Protein AF-A0A3N2RHA2-F1 (afdb_monomer_lite)

InterPro domains:
  IPR001017 Dehydrogenase, E1 component [PF00676] (11-119)
  IPR011603 2-oxoglutarate dehydrogenase E1 component [PTHR23152] (1-120)
  IPR029061 Thiamin diphosphate-binding fold [SSF52518] (1-117)

Foldseek 3Di:
DQVCCVCVPQNDDVVQVVCLVVVNDDDDPDPDDRPSQDKDWHWDQDPVGIDIDIGHGDDPPFPPCLLVQLVVLLVVCVVVVHVPDPNGDGDDDHDPCCCVPPCSNVVLVVQCPPPPRHND

Secondary structure (DSSP, 8-state):
-HHHHHHHTT---HHHHHHHHTT-----SS----TTT--EEEEEEETTEEEEEEEPP--SSSSTHHHHHHHHHHHHHHTTT-TT-TT--------HHHHHH-HHHHHHHHHTTSTTT---

Sequence (120 aa):
GRLNVLVNVLGKKPQDLFDEFAGKHKEHLGTGDVKYHMGFSSDMETEGGLVHLALAFNPSHLEIVSPVVIGSVRARLDRLDEPSSNKVLPITIHGDAAVTGQGVVQETLNMSKARGYEVG

Organism: NCBI:txid51288

pLDDT: mean 92.99, std 8.18, range [60.09, 98.75]

Structure (mmCIF, N/CA/C/O backbone):
data_AF-A0A3N2RHA2-F1
#
_entry.id   AF-A0A3N2RHA2-F1
#
loop_
_atom_site.group_PDB
_atom_site.id
_atom_site.type_symbol
_atom_site.label_atom_id
_atom_site.label_alt_id
_atom_site.label_comp_id
_atom_site.label_asym_id
_atom_site.label_entity_id
_atom_site.label_seq_id
_atom_site.pdbx_PDB_ins_code
_atom_site.Cartn_x
_atom_site.Cartn_y
_atom_site.Cartn_z
_atom_site.occupancy
_atom_site.B_iso_or_equiv
_atom_site.auth_seq_id
_atom_site.auth_comp_id
_atom_site.auth_asym_id
_atom_site.auth_atom_id
_atom_site.pdbx_PDB_model_num
ATOM 1 N N . GLY A 1 1 ? 10.945 0.419 -4.001 1.00 93.94 1 GLY A N 1
ATOM 2 C CA . GLY A 1 1 ? 11.026 -0.956 -3.461 1.00 93.94 1 GLY A CA 1
ATOM 3 C C . GLY A 1 1 ? 9.810 -1.840 -3.731 1.00 93.94 1 GLY A C 1
ATOM 4 O O . GLY A 1 1 ? 9.663 -2.835 -3.035 1.00 93.94 1 GLY A O 1
ATOM 5 N N . ARG A 1 2 ? 8.950 -1.552 -4.725 1.00 96.44 2 ARG A N 1
ATOM 6 C CA . ARG A 1 2 ? 7.684 -2.292 -4.899 1.00 96.44 2 ARG A CA 1
ATOM 7 C C . ARG A 1 2 ? 7.869 -3.776 -5.216 1.00 96.44 2 ARG A C 1
ATOM 9 O O . ARG A 1 2 ? 7.230 -4.606 -4.587 1.00 96.44 2 ARG A O 1
ATOM 16 N N . LEU A 1 3 ? 8.766 -4.114 -6.145 1.00 95.75 3 LEU A N 1
ATOM 17 C CA . LEU A 1 3 ? 9.023 -5.515 -6.507 1.00 95.75 3 LEU A CA 1
ATOM 18 C C . LEU A 1 3 ? 9.556 -6.330 -5.319 1.00 95.75 3 LEU A C 1
ATOM 20 O O . LEU A 1 3 ? 9.174 -7.480 -5.148 1.00 95.75 3 LEU A O 1
ATOM 24 N N . ASN A 1 4 ? 10.371 -5.705 -4.462 1.00 97.00 4 ASN A N 1
ATOM 25 C CA . ASN A 1 4 ? 10.854 -6.332 -3.235 1.00 97.00 4 ASN A CA 1
ATOM 26 C C . ASN A 1 4 ? 9.704 -6.636 -2.268 1.00 97.00 4 ASN A C 1
ATOM 28 O O . ASN A 1 4 ? 9.638 -7.737 -1.745 1.00 97.00 4 ASN A O 1
ATOM 32 N N . VAL A 1 5 ? 8.781 -5.692 -2.064 1.00 97.06 5 VAL A N 1
ATOM 33 C CA . VAL A 1 5 ? 7.591 -5.910 -1.223 1.00 97.06 5 VAL A CA 1
ATOM 34 C C . VAL A 1 5 ? 6.698 -7.008 -1.812 1.00 97.06 5 VAL A C 1
ATOM 36 O O . VAL A 1 5 ? 6.266 -7.900 -1.091 1.00 97.06 5 VAL A O 1
ATOM 39 N N . LEU A 1 6 ? 6.479 -7.011 -3.129 1.00 95.75 6 LEU A N 1
ATOM 40 C CA . LEU A 1 6 ? 5.697 -8.054 -3.797 1.00 95.75 6 LEU A CA 1
ATOM 41 C C . LEU A 1 6 ? 6.262 -9.457 -3.551 1.00 95.75 6 LEU A C 1
ATOM 43 O O . LEU A 1 6 ? 5.504 -10.358 -3.209 1.00 95.75 6 LEU A O 1
ATOM 47 N N . VAL A 1 7 ? 7.571 -9.642 -3.718 1.00 96.06 7 VAL A N 1
ATOM 48 C CA . VAL A 1 7 ? 8.203 -10.964 -3.605 1.00 96.06 7 VAL A CA 1
ATOM 49 C C . VAL A 1 7 ? 8.448 -11.349 -2.148 1.00 96.06 7 VAL A C 1
ATOM 51 O O . VAL A 1 7 ? 8.016 -12.410 -1.713 1.00 96.06 7 VAL A O 1
ATOM 54 N N . ASN A 1 8 ? 9.111 -10.480 -1.385 1.00 96.88 8 ASN A N 1
ATOM 55 C CA . ASN A 1 8 ? 9.641 -10.813 -0.061 1.00 96.88 8 ASN A CA 1
ATOM 56 C C . ASN A 1 8 ? 8.668 -10.530 1.091 1.00 96.88 8 ASN A C 1
ATOM 58 O O . ASN A 1 8 ? 8.961 -10.915 2.217 1.00 96.88 8 ASN A O 1
ATOM 62 N N . VAL A 1 9 ? 7.537 -9.860 0.837 1.00 95.88 9 VAL A N 1
ATOM 63 C CA . VAL A 1 9 ? 6.493 -9.629 1.853 1.00 95.88 9 VAL A CA 1
ATOM 64 C C . VAL A 1 9 ? 5.189 -10.311 1.456 1.00 95.88 9 VAL A C 1
ATOM 66 O O . VAL A 1 9 ? 4.648 -11.081 2.238 1.00 95.88 9 VAL A O 1
ATOM 69 N N . LEU A 1 10 ? 4.695 -10.080 0.235 1.00 96.19 10 LEU A N 1
ATOM 70 C CA . LEU A 1 10 ? 3.421 -10.659 -0.209 1.00 96.19 10 LEU A CA 1
ATOM 71 C C . LEU A 1 10 ? 3.548 -12.055 -0.839 1.00 96.19 10 LEU A C 1
ATOM 73 O O . LEU A 1 10 ? 2.528 -12.676 -1.132 1.00 96.19 10 LEU A O 1
ATOM 77 N N . GLY A 1 11 ? 4.759 -12.562 -1.071 1.00 94.88 11 GLY A N 1
ATOM 78 C CA . GLY A 1 11 ? 4.954 -13.908 -1.611 1.00 94.88 11 GLY A CA 1
ATOM 79 C C . GLY A 1 11 ? 4.584 -14.062 -3.091 1.00 94.88 11 GLY A C 1
ATOM 80 O O . GLY A 1 11 ? 4.272 -15.170 -3.534 1.00 94.88 11 GLY A O 1
ATOM 81 N N . LYS A 1 12 ? 4.624 -12.983 -3.889 1.00 94.44 12 LYS A N 1
ATOM 82 C CA . LYS A 1 12 ? 4.550 -13.097 -5.354 1.00 94.44 12 LYS A CA 1
ATOM 83 C C . LYS A 1 12 ? 5.675 -14.015 -5.827 1.00 94.44 12 LYS A C 1
ATOM 85 O O . LYS A 1 12 ? 6.841 -13.791 -5.499 1.00 94.44 12 LYS A O 1
ATOM 90 N N . LYS A 1 13 ? 5.336 -15.033 -6.623 1.00 93.62 13 LYS A N 1
ATOM 91 C CA . LYS A 1 13 ? 6.319 -16.000 -7.122 1.00 93.62 13 LYS A CA 1
ATOM 92 C C . LYS A 1 13 ? 7.407 -15.264 -7.917 1.00 93.62 13 LYS A C 1
ATOM 94 O O . LYS A 1 13 ? 7.070 -14.576 -8.884 1.00 93.62 13 LYS A O 1
ATOM 99 N N . PRO A 1 14 ? 8.699 -15.431 -7.577 1.00 95.00 14 PRO A N 1
ATOM 100 C CA . PRO A 1 14 ? 9.789 -14.822 -8.337 1.00 95.00 14 PRO A CA 1
ATOM 101 C C . PRO A 1 14 ? 9.748 -15.189 -9.822 1.00 95.00 14 PRO A C 1
ATOM 103 O O . PRO A 1 14 ? 10.021 -14.343 -10.664 1.00 95.00 14 PRO A O 1
ATOM 106 N N . GLN A 1 15 ? 9.338 -16.423 -10.142 1.00 93.81 15 GLN A N 1
ATOM 107 C CA . GLN A 1 15 ? 9.181 -16.886 -11.521 1.00 93.81 15 GLN A CA 1
ATOM 108 C C . GLN A 1 15 ? 8.187 -16.030 -12.316 1.00 93.81 15 GLN A C 1
ATOM 110 O O . GLN A 1 15 ? 8.530 -15.578 -13.402 1.00 93.81 15 GLN A O 1
ATOM 115 N N . ASP A 1 16 ? 7.008 -15.741 -11.753 1.00 90.69 16 ASP A N 1
ATOM 116 C CA . ASP A 1 16 ? 5.999 -14.902 -12.414 1.00 90.69 16 ASP A CA 1
ATOM 117 C C . ASP A 1 16 ? 6.554 -13.489 -12.665 1.00 90.69 16 ASP A C 1
ATOM 119 O O . ASP A 1 16 ? 6.332 -12.896 -13.719 1.00 90.69 16 ASP A O 1
ATOM 123 N N . LEU A 1 17 ? 7.335 -12.954 -11.717 1.00 91.25 17 LEU A N 1
ATOM 124 C CA . LEU A 1 17 ? 8.011 -11.671 -11.900 1.00 91.25 17 LEU A CA 1
ATOM 125 C C . LEU A 1 17 ? 9.067 -11.738 -13.016 1.00 91.25 17 LEU A C 1
ATOM 127 O O . LEU A 1 17 ? 9.144 -10.821 -13.830 1.00 91.25 17 LEU A O 1
ATOM 131 N N . PHE A 1 18 ? 9.879 -12.796 -13.081 1.00 93.31 18 PHE A N 1
ATOM 132 C CA . PHE A 1 18 ? 10.869 -12.965 -14.149 1.00 93.31 18 PHE A CA 1
ATOM 133 C C . PHE A 1 18 ? 10.222 -13.130 -15.527 1.00 93.31 18 PHE A C 1
ATOM 135 O O . PHE A 1 18 ? 10.734 -1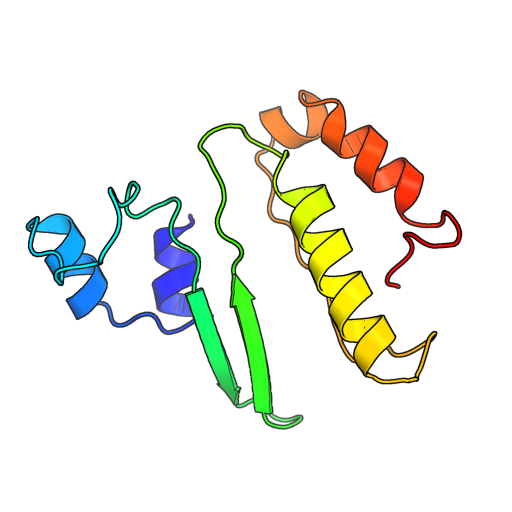2.576 -16.501 1.00 93.31 18 PHE A O 1
ATOM 142 N N . ASP A 1 19 ? 9.073 -13.796 -15.610 1.00 89.81 19 ASP A N 1
ATOM 143 C CA . ASP A 1 19 ? 8.29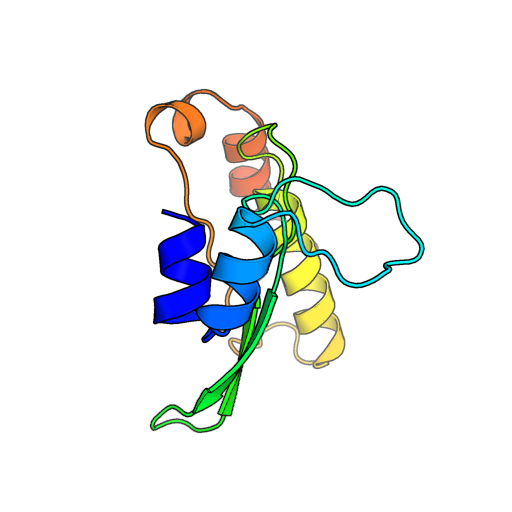7 -13.897 -16.847 1.00 89.81 19 ASP A CA 1
ATOM 144 C C . ASP A 1 19 ? 7.794 -12.511 -17.307 1.00 89.81 19 ASP A C 1
ATOM 146 O O . ASP A 1 19 ? 7.951 -12.162 -18.480 1.00 89.81 19 ASP A O 1
ATOM 150 N N . GLU A 1 20 ? 7.340 -11.651 -16.383 1.00 88.12 20 GLU A N 1
ATOM 151 C CA . GLU A 1 20 ? 7.017 -10.239 -16.672 1.00 88.12 20 GLU A CA 1
ATOM 152 C C . GLU A 1 20 ? 8.239 -9.416 -17.123 1.00 88.12 20 GLU A C 1
ATOM 154 O O . GLU A 1 20 ? 8.101 -8.424 -17.845 1.00 88.12 20 GLU A O 1
ATOM 159 N N . PHE A 1 21 ? 9.454 -9.776 -16.697 1.00 89.50 21 PHE A N 1
ATOM 160 C CA . PHE A 1 21 ? 10.687 -9.178 -17.226 1.00 89.50 21 PHE A CA 1
ATOM 161 C C . PHE A 1 21 ? 11.032 -9.683 -18.625 1.00 89.50 21 PHE A C 1
ATOM 163 O O . PHE A 1 21 ? 11.521 -8.895 -19.431 1.00 89.50 21 PHE A O 1
ATOM 170 N N . ALA A 1 22 ? 10.741 -10.947 -18.919 1.00 89.31 22 ALA A N 1
ATOM 171 C CA . ALA A 1 22 ? 10.957 -11.558 -20.225 1.00 89.31 22 ALA A CA 1
ATOM 172 C C . ALA A 1 22 ? 9.883 -11.186 -21.270 1.00 89.31 22 ALA A C 1
ATOM 174 O O . ALA A 1 22 ? 9.955 -11.660 -22.402 1.00 89.31 22 ALA A O 1
ATOM 175 N N . GLY A 1 23 ? 8.879 -10.37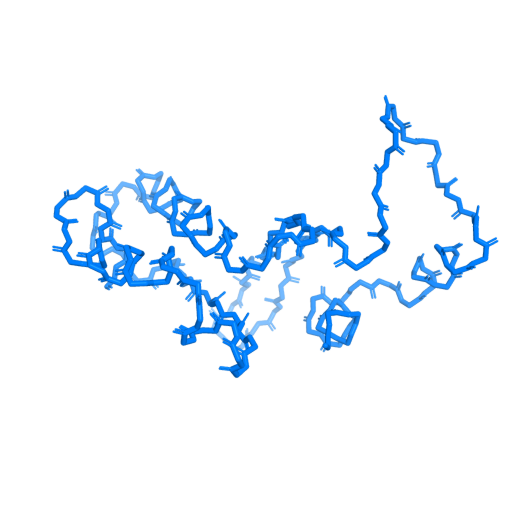8 -20.901 1.00 79.75 23 GLY A N 1
ATOM 176 C CA . GLY A 1 23 ? 7.748 -10.024 -21.768 1.00 79.75 23 GLY A CA 1
ATOM 177 C C . GLY A 1 23 ? 6.755 -11.171 -21.978 1.00 79.75 23 GLY A C 1
ATOM 178 O O . GLY A 1 23 ? 5.904 -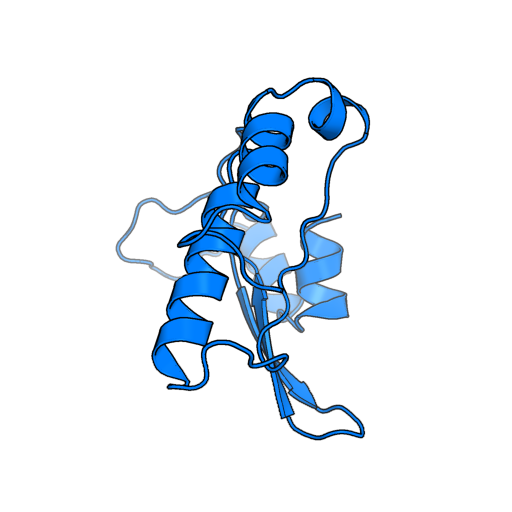11.106 -22.865 1.00 79.75 23 GLY A O 1
ATOM 179 N N . LYS A 1 24 ? 6.857 -12.237 -21.176 1.00 75.81 24 LYS A N 1
ATOM 180 C CA . LYS A 1 24 ? 5.916 -13.355 -21.183 1.00 75.81 24 LYS A CA 1
ATOM 181 C C . LYS A 1 24 ? 4.743 -12.993 -20.284 1.00 75.81 24 LYS A C 1
ATOM 183 O O . LYS A 1 24 ? 4.797 -13.162 -19.069 1.00 75.81 24 LYS A O 1
ATOM 188 N N . HIS A 1 25 ? 3.682 -12.482 -20.887 1.00 69.62 25 HIS A N 1
ATOM 189 C CA . HIS A 1 25 ? 2.450 -12.168 -20.176 1.00 69.62 25 HIS A CA 1
ATOM 190 C C . HIS A 1 25 ? 1.423 -13.273 -20.414 1.00 69.62 25 HIS A C 1
ATOM 192 O O . HIS A 1 25 ? 1.291 -13.780 -21.528 1.00 69.62 25 HIS A O 1
ATOM 198 N N . LYS A 1 26 ? 0.686 -13.656 -19.365 1.00 66.00 26 LYS A N 1
ATOM 199 C CA . LYS A 1 26 ? -0.552 -14.417 -19.561 1.00 66.00 26 LYS A CA 1
ATOM 200 C C . LYS A 1 26 ? -1.515 -13.530 -20.346 1.00 66.00 26 LYS A C 1
ATOM 202 O O . LYS A 1 26 ? -1.560 -12.327 -20.098 1.00 66.00 26 LYS A O 1
ATOM 207 N N . GLU A 1 27 ? -2.275 -14.109 -21.275 1.00 60.09 27 GLU A N 1
ATOM 208 C CA . GLU A 1 27 ? -3.356 -13.373 -21.929 1.00 60.09 27 GLU A CA 1
ATOM 209 C C . GLU A 1 27 ? -4.341 -12.902 -20.858 1.00 60.09 27 GLU A C 1
ATOM 211 O O . GLU A 1 27 ? -5.066 -13.682 -20.238 1.00 60.09 27 GLU A O 1
ATOM 216 N N . HIS A 1 28 ? -4.316 -11.603 -20.598 1.00 66.75 28 HIS A N 1
ATOM 217 C CA . HIS A 1 28 ? -5.316 -10.923 -19.804 1.00 66.75 28 HIS A CA 1
ATOM 218 C C . HIS A 1 28 ? -6.243 -10.194 -20.774 1.00 66.75 28 HIS A C 1
ATOM 220 O O . HIS A 1 28 ? -5.793 -9.649 -21.775 1.00 66.75 28 HIS A O 1
ATOM 226 N N . LEU A 1 29 ? -7.538 -10.143 -20.461 1.00 72.25 29 LEU A N 1
ATOM 227 C CA . LEU A 1 29 ? -8.561 -9.478 -21.284 1.00 72.25 29 LEU A CA 1
ATOM 228 C C . LEU A 1 29 ? -8.404 -7.938 -21.359 1.00 72.25 29 LEU A C 1
ATOM 230 O O . LEU A 1 29 ? -9.286 -7.261 -21.878 1.00 72.25 29 LEU A O 1
ATOM 234 N N . GLY A 1 30 ? -7.319 -7.367 -20.825 1.00 76.44 30 GLY A N 1
ATOM 235 C CA . GLY A 1 30 ? -7.082 -5.925 -20.745 1.00 76.44 30 GLY A CA 1
ATOM 236 C C . GLY A 1 30 ? -5.713 -5.516 -21.288 1.00 76.44 30 GLY A C 1
ATOM 237 O O . GLY A 1 30 ? -4.840 -6.350 -21.505 1.00 76.44 30 GLY A O 1
ATOM 238 N N . THR A 1 31 ? -5.508 -4.208 -21.459 1.00 82.12 31 THR A N 1
ATOM 239 C CA . THR A 1 31 ? -4.269 -3.620 -22.010 1.00 82.12 31 THR A CA 1
ATOM 240 C C . THR A 1 31 ? -3.041 -3.780 -21.108 1.00 82.12 31 THR A C 1
ATOM 242 O O . THR A 1 31 ? -1.924 -3.534 -21.554 1.00 82.12 31 THR A O 1
ATOM 245 N N . GLY A 1 32 ? -3.239 -4.187 -19.850 1.00 83.94 32 GLY A N 1
ATOM 246 C CA . GLY A 1 32 ? -2.180 -4.337 -18.854 1.00 83.94 32 GLY A CA 1
ATOM 247 C C . GLY A 1 32 ? -1.649 -3.005 -18.316 1.00 83.94 32 GLY A C 1
ATOM 248 O O . GLY A 1 32 ? -2.159 -1.933 -18.637 1.00 83.94 32 GLY A O 1
ATOM 249 N N . ASP A 1 33 ? -0.626 -3.105 -17.468 1.00 88.62 33 ASP A N 1
ATOM 250 C CA . ASP A 1 33 ? 0.156 -1.990 -16.932 1.00 88.62 33 ASP A CA 1
ATOM 251 C C . ASP A 1 33 ? 1.589 -2.482 -16.645 1.00 88.62 33 ASP A C 1
ATOM 253 O O . ASP A 1 33 ? 1.877 -3.684 -16.684 1.00 88.62 33 ASP A O 1
ATOM 257 N N . VAL A 1 34 ? 2.515 -1.573 -16.358 1.00 87.69 34 VAL A N 1
ATOM 258 C CA . VAL A 1 34 ? 3.893 -1.930 -16.010 1.00 87.69 34 VAL A CA 1
ATOM 259 C C . VAL A 1 34 ? 3.948 -2.722 -14.698 1.00 87.69 34 VAL A C 1
ATOM 261 O O . VAL A 1 34 ? 3.204 -2.481 -13.749 1.00 87.69 34 VAL A O 1
ATOM 264 N N . LYS A 1 35 ? 4.898 -3.660 -14.606 1.00 90.06 35 LYS A N 1
ATOM 265 C CA . LYS A 1 35 ? 5.082 -4.591 -13.468 1.00 90.06 35 LYS A CA 1
ATOM 266 C C . LYS A 1 35 ? 5.086 -3.941 -12.076 1.00 90.06 35 LYS A C 1
ATOM 268 O O . LYS A 1 35 ? 4.702 -4.569 -11.093 1.00 90.06 35 LYS A O 1
ATOM 273 N N . TYR A 1 36 ? 5.507 -2.680 -11.976 1.00 92.06 36 TYR A N 1
ATOM 274 C CA . TYR A 1 36 ? 5.550 -1.911 -10.731 1.00 92.06 36 TYR A CA 1
ATOM 275 C C . TYR A 1 36 ? 4.301 -1.036 -10.481 1.00 92.06 36 TYR A C 1
ATOM 277 O O . TYR A 1 36 ? 4.332 -0.187 -9.595 1.00 92.06 36 TYR A O 1
ATOM 285 N N . HIS A 1 37 ? 3.200 -1.253 -11.197 1.00 95.06 37 HIS A N 1
ATOM 286 C CA . HIS A 1 37 ? 1.867 -0.725 -10.865 1.00 95.06 37 HIS A CA 1
ATOM 287 C C . HIS A 1 37 ? 0.892 -1.829 -10.423 1.00 95.06 37 HIS A C 1
ATOM 289 O O . HIS A 1 37 ? -0.109 -1.563 -9.757 1.00 95.06 37 HIS A O 1
ATOM 295 N N . MET A 1 38 ? 1.211 -3.090 -10.735 1.00 91.75 38 MET A N 1
ATOM 296 C CA . MET A 1 38 ? 0.349 -4.242 -10.468 1.00 91.75 38 MET A CA 1
ATOM 297 C C . MET A 1 38 ? 0.179 -4.492 -8.971 1.00 91.75 38 MET A C 1
ATOM 299 O O . MET A 1 38 ? 1.171 -4.617 -8.244 1.00 91.75 38 MET A O 1
ATOM 303 N N . GLY A 1 39 ? -1.071 -4.532 -8.506 1.00 92.31 39 GLY A N 1
ATOM 304 C CA . GLY A 1 39 ? -1.444 -4.959 -7.161 1.00 92.31 39 GLY A CA 1
ATOM 305 C C . GLY A 1 39 ? -1.267 -6.464 -6.968 1.00 92.31 39 GLY A C 1
ATOM 306 O O . GLY A 1 39 ? -0.953 -7.201 -7.906 1.00 92.31 39 GLY A O 1
ATOM 307 N N . PHE A 1 40 ? -1.446 -6.923 -5.735 1.00 95.88 40 PHE A N 1
ATOM 308 C CA . PHE A 1 40 ? -1.347 -8.341 -5.395 1.00 95.88 40 PHE A CA 1
ATOM 309 C C . PHE A 1 40 ? -2.135 -8.636 -4.123 1.00 95.88 40 PHE A C 1
ATOM 311 O O . PHE A 1 40 ? -2.366 -7.745 -3.305 1.00 95.88 40 PHE A O 1
ATOM 318 N N . SER A 1 41 ? -2.570 -9.876 -3.943 1.00 96.38 41 SER A N 1
ATOM 319 C CA . SER A 1 41 ? -3.219 -10.310 -2.709 1.00 96.38 41 SER A CA 1
ATOM 320 C C . SER A 1 41 ? -2.767 -11.713 -2.360 1.00 96.38 41 SER A C 1
ATOM 322 O O . SER A 1 41 ? -2.581 -12.546 -3.248 1.00 96.38 41 SER A O 1
ATOM 324 N N . SER A 1 42 ? -2.569 -11.949 -1.074 1.00 97.00 42 SER A N 1
ATOM 325 C CA . SER A 1 42 ? -2.111 -13.221 -0.537 1.00 97.00 42 SER A CA 1
ATO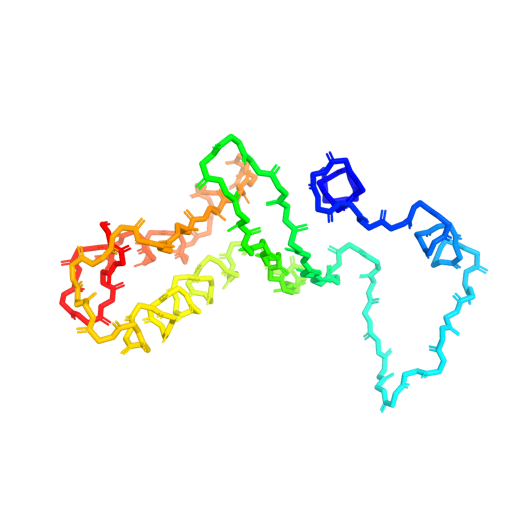M 326 C C . SER A 1 42 ? -2.537 -13.356 0.913 1.00 97.00 42 SER A C 1
ATOM 328 O O . SER A 1 42 ? -2.759 -12.364 1.602 1.00 97.00 42 SER A O 1
ATOM 330 N N . ASP A 1 43 ? -2.635 -14.595 1.373 1.00 97.44 43 ASP A N 1
ATOM 331 C CA . ASP A 1 43 ? -2.812 -14.883 2.787 1.00 97.44 43 ASP A CA 1
ATOM 332 C C . ASP A 1 43 ? -1.449 -15.235 3.386 1.00 97.44 43 ASP A C 1
ATOM 334 O O . ASP A 1 43 ? -0.670 -15.982 2.786 1.00 97.44 43 ASP A O 1
ATOM 338 N N . MET A 1 44 ? -1.150 -14.668 4.551 1.00 95.06 44 MET A N 1
ATOM 339 C CA . MET A 1 44 ? 0.098 -14.876 5.277 1.00 95.06 44 MET A CA 1
ATOM 340 C C . MET A 1 44 ? -0.207 -15.450 6.656 1.00 95.06 44 MET A C 1
ATOM 342 O O . MET A 1 44 ? -1.031 -14.915 7.397 1.00 95.06 44 MET A O 1
ATOM 346 N N . GLU A 1 45 ? 0.454 -16.548 7.002 1.00 96.44 45 GLU A N 1
ATOM 347 C CA . GLU A 1 45 ? 0.345 -17.145 8.328 1.00 96.44 45 GLU A CA 1
ATOM 348 C C . GLU A 1 45 ? 1.203 -16.361 9.327 1.00 96.44 45 GLU A C 1
ATOM 350 O O . GLU A 1 45 ? 2.360 -16.030 9.059 1.00 96.44 45 GLU A O 1
ATOM 355 N N . THR A 1 46 ? 0.618 -16.037 10.476 1.00 96.44 46 THR A N 1
ATOM 356 C CA . THR A 1 46 ? 1.286 -15.370 11.598 1.00 96.44 46 THR A CA 1
ATOM 357 C C . THR A 1 46 ? 1.045 -16.175 12.872 1.00 96.44 46 THR A C 1
ATOM 359 O O . THR A 1 46 ? 0.149 -17.017 12.911 1.00 96.44 46 THR A O 1
ATOM 362 N N . GLU A 1 47 ? 1.780 -15.890 13.950 1.00 96.94 47 GLU A N 1
ATOM 363 C CA . GLU A 1 47 ? 1.520 -16.511 15.262 1.00 96.94 47 GLU A CA 1
ATOM 364 C C . GLU A 1 47 ? 0.078 -16.276 15.754 1.00 96.94 47 GLU A C 1
ATOM 366 O O . GLU A 1 47 ? -0.479 -17.105 16.469 1.00 96.94 47 GLU A O 1
ATOM 371 N N . GLY A 1 48 ? -0.545 -15.163 15.343 1.00 95.75 48 GLY A N 1
ATOM 372 C CA . GLY A 1 48 ? -1.933 -14.815 15.665 1.00 95.75 48 GLY A CA 1
ATOM 373 C C . GLY A 1 48 ? -2.979 -15.404 14.713 1.00 95.75 48 GLY A C 1
ATOM 374 O O . GLY A 1 48 ? -4.163 -15.103 14.860 1.00 95.75 48 GLY A O 1
ATOM 375 N N . GLY A 1 49 ? -2.566 -16.219 13.740 1.00 96.44 49 GLY A N 1
ATOM 376 C CA . GLY A 1 49 ? -3.432 -16.812 12.726 1.00 96.44 49 GLY A CA 1
ATOM 377 C C . GLY A 1 49 ? -3.237 -16.219 11.330 1.00 96.44 49 GLY A C 1
ATOM 378 O O . GLY A 1 49 ? -2.270 -15.506 11.049 1.00 96.44 49 GLY A O 1
ATOM 379 N N . LEU A 1 50 ? -4.159 -16.560 10.431 1.00 96.94 50 LEU A N 1
ATOM 380 C CA . LEU A 1 50 ? -4.097 -16.173 9.026 1.00 96.94 50 LEU A CA 1
ATOM 381 C C . LEU A 1 50 ? -4.464 -14.694 8.840 1.00 96.94 50 LEU A C 1
ATOM 383 O O . LEU A 1 50 ? -5.535 -14.257 9.263 1.00 96.94 50 LEU A O 1
ATOM 387 N N . VAL A 1 51 ? -3.603 -13.942 8.156 1.00 97.44 51 VAL A N 1
ATOM 388 C CA . VAL A 1 51 ? -3.821 -12.532 7.813 1.00 97.44 51 VAL A CA 1
ATOM 389 C C . VAL A 1 51 ? -3.910 -12.384 6.299 1.00 97.44 51 VAL A C 1
ATOM 391 O O . VAL A 1 51 ? -2.985 -12.742 5.574 1.00 97.44 51 VAL A O 1
ATOM 394 N N . HIS A 1 52 ? -5.009 -11.804 5.817 1.00 97.75 52 HIS A N 1
ATOM 395 C CA . HIS A 1 52 ? -5.162 -11.469 4.404 1.00 97.75 52 HIS A CA 1
ATOM 396 C C . HIS A 1 52 ? -4.461 -10.144 4.077 1.00 97.75 52 HIS A C 1
ATOM 398 O O . HIS A 1 52 ? -4.870 -9.075 4.545 1.00 97.75 52 HIS A O 1
ATOM 404 N N . LEU A 1 53 ? -3.434 -10.199 3.232 1.00 97.62 53 LEU A N 1
ATOM 405 C CA . LEU A 1 53 ? -2.682 -9.047 2.750 1.00 97.62 53 LEU A CA 1
ATOM 406 C C . LEU A 1 53 ? -3.136 -8.663 1.342 1.00 97.62 53 LEU A C 1
ATOM 408 O O . LEU A 1 53 ? -3.258 -9.497 0.447 1.00 97.62 53 LEU A O 1
ATOM 412 N N . ALA A 1 54 ? -3.336 -7.365 1.123 1.00 98.00 54 ALA A N 1
ATOM 413 C CA . ALA A 1 54 ? -3.659 -6.823 -0.188 1.00 98.00 54 ALA A CA 1
ATOM 414 C C . ALA A 1 54 ? -2.838 -5.561 -0.461 1.00 98.00 54 ALA A C 1
ATOM 416 O O . ALA A 1 54 ? -2.919 -4.580 0.275 1.00 98.00 54 ALA A O 1
ATOM 417 N N . LEU A 1 55 ? -2.071 -5.585 -1.549 1.00 98.06 55 LEU A N 1
ATOM 418 C CA . LEU A 1 55 ? -1.368 -4.430 -2.088 1.00 98.06 55 LEU A CA 1
ATOM 419 C C . LEU A 1 55 ? -2.197 -3.824 -3.221 1.00 98.06 55 LEU A C 1
ATOM 421 O O . LEU A 1 55 ? -2.448 -4.479 -4.235 1.00 98.06 55 LEU A O 1
ATOM 425 N N . ALA A 1 56 ? -2.584 -2.560 -3.064 1.00 97.81 56 ALA A N 1
ATOM 426 C CA . ALA A 1 56 ? -3.361 -1.839 -4.063 1.00 97.81 56 ALA A CA 1
ATOM 427 C C . ALA A 1 56 ? -2.595 -1.648 -5.387 1.00 97.81 56 ALA A C 1
ATOM 429 O O . ALA A 1 56 ? -1.362 -1.521 -5.427 1.00 97.81 56 ALA A O 1
ATOM 430 N N . PHE A 1 57 ? -3.357 -1.595 -6.480 1.00 97.00 57 PHE A N 1
ATOM 431 C CA . PHE A 1 57 ? -2.889 -1.070 -7.762 1.00 97.00 57 PHE A CA 1
ATOM 432 C C . PHE A 1 57 ? -2.663 0.440 -7.642 1.00 97.00 57 PHE A C 1
ATOM 434 O O . PHE A 1 57 ? -3.381 1.112 -6.900 1.00 97.00 57 PHE A O 1
ATOM 441 N N . ASN A 1 58 ? -1.691 0.983 -8.372 1.00 97.50 58 ASN A N 1
ATOM 442 C CA . ASN A 1 58 ? -1.464 2.427 -8.416 1.00 97.50 58 ASN A CA 1
ATOM 443 C C . ASN A 1 58 ? -0.948 2.866 -9.793 1.00 97.50 58 ASN A C 1
ATOM 445 O O . ASN A 1 58 ? -0.107 2.170 -10.353 1.00 97.50 58 ASN A O 1
ATOM 449 N N . PRO A 1 59 ? -1.371 4.033 -10.307 1.00 97.31 59 PRO A N 1
ATOM 450 C CA . PRO A 1 59 ? -0.739 4.642 -11.473 1.00 97.31 59 PRO A CA 1
ATOM 451 C C . PRO A 1 59 ? 0.622 5.255 -11.100 1.00 97.31 59 PRO A C 1
ATOM 453 O O . PRO A 1 59 ? 1.007 5.297 -9.928 1.00 97.31 59 PRO A O 1
ATOM 456 N N . SER A 1 60 ? 1.322 5.824 -12.086 1.00 97.56 60 SER A N 1
ATOM 457 C CA . SER A 1 60 ? 2.568 6.573 -11.844 1.00 97.56 60 SER A CA 1
ATOM 458 C C . SER A 1 60 ? 2.379 7.877 -11.058 1.00 97.56 60 SER A C 1
ATOM 460 O O . SER A 1 60 ? 3.356 8.406 -10.538 1.00 97.56 60 SER A O 1
ATOM 462 N N . HIS A 1 61 ? 1.155 8.410 -10.973 1.00 98.19 61 HIS A N 1
ATOM 463 C CA . HIS A 1 61 ? 0.856 9.598 -10.169 1.00 98.19 61 HIS A CA 1
ATOM 464 C C . HIS A 1 61 ? 1.028 9.247 -8.690 1.00 98.19 61 HIS A C 1
ATOM 466 O O . HIS A 1 61 ? 0.261 8.456 -8.143 1.00 98.19 61 HIS A O 1
ATOM 472 N N . LEU A 1 62 ? 2.072 9.788 -8.066 1.00 98.00 62 LEU A N 1
ATOM 473 C CA . LEU A 1 62 ? 2.428 9.461 -6.688 1.00 98.00 62 LEU A CA 1
ATOM 474 C C . LEU A 1 62 ? 1.351 9.948 -5.712 1.00 98.00 62 LEU A C 1
ATOM 476 O O . LEU A 1 62 ? 0.590 10.864 -6.011 1.00 98.00 62 LEU A O 1
ATOM 480 N N . GLU A 1 63 ? 1.300 9.319 -4.539 1.00 98.56 63 GLU A N 1
ATOM 481 C CA . GLU A 1 63 ? 0.421 9.650 -3.404 1.00 98.56 63 GLU A CA 1
ATOM 482 C C . GLU A 1 63 ? -1.093 9.475 -3.610 1.00 98.56 63 GLU A C 1
ATOM 484 O O . GLU A 1 63 ? -1.802 9.196 -2.644 1.00 98.56 63 GLU A O 1
ATOM 489 N N . ILE A 1 64 ? -1.601 9.527 -4.845 1.00 98.38 64 ILE A N 1
ATOM 490 C CA . ILE A 1 64 ? -3.043 9.447 -5.143 1.00 98.38 64 ILE A CA 1
ATOM 491 C C . ILE A 1 64 ? -3.685 8.115 -4.728 1.00 98.38 64 ILE A C 1
ATOM 493 O O . ILE A 1 64 ? -4.900 8.024 -4.573 1.00 98.38 64 ILE A O 1
ATOM 497 N N . VAL A 1 65 ? -2.877 7.070 -4.527 1.00 98.44 65 VAL A N 1
ATOM 498 C CA . VAL A 1 65 ? -3.349 5.761 -4.059 1.00 98.44 65 VAL A CA 1
ATOM 499 C C . VAL A 1 65 ? -3.674 5.751 -2.561 1.00 98.44 65 VAL A C 1
ATOM 501 O O . VAL A 1 65 ? -4.467 4.921 -2.126 1.00 98.44 65 VAL A O 1
ATOM 504 N N . SER A 1 66 ? -3.122 6.671 -1.765 1.00 98.50 66 SER A N 1
ATOM 505 C CA . SER A 1 66 ? -3.366 6.736 -0.317 1.00 98.50 66 SER A CA 1
ATOM 506 C C . SER A 1 66 ? -4.861 6.835 0.029 1.00 98.50 66 SER A C 1
ATOM 508 O O . SER A 1 66 ? -5.349 5.942 0.724 1.00 98.50 66 SER A O 1
ATOM 510 N N . PRO A 1 67 ? -5.644 7.801 -0.496 1.00 98.50 67 PRO A N 1
ATOM 511 C CA . PRO A 1 67 ? -7.082 7.852 -0.220 1.00 98.50 67 PRO A CA 1
ATOM 512 C C . PRO A 1 67 ? -7.842 6.633 -0.770 1.00 98.50 67 PRO A C 1
ATOM 514 O O . PRO A 1 67 ? -8.833 6.211 -0.175 1.00 98.50 67 PRO A O 1
ATOM 517 N N . VAL A 1 68 ? -7.361 6.009 -1.854 1.00 98.69 68 VAL A N 1
ATOM 518 C CA . VAL A 1 68 ? -7.945 4.769 -2.399 1.00 98.69 68 VAL A CA 1
ATOM 519 C C . VAL A 1 68 ? -7.778 3.605 -1.417 1.00 98.69 68 VAL A C 1
ATOM 521 O O . VAL A 1 68 ? -8.723 2.849 -1.189 1.00 98.69 68 VAL A O 1
ATOM 524 N N . VAL A 1 69 ? -6.603 3.475 -0.791 1.00 98.56 69 VAL A N 1
ATOM 525 C CA . VAL A 1 69 ? -6.347 2.465 0.250 1.00 98.56 69 VAL A CA 1
ATOM 526 C C . VAL A 1 69 ? -7.230 2.713 1.470 1.00 98.56 69 VAL A C 1
ATOM 528 O O . VAL A 1 69 ? -7.859 1.768 1.946 1.00 98.56 69 VAL A O 1
ATOM 531 N N . ILE A 1 70 ? -7.338 3.961 1.939 1.00 98.19 70 ILE A N 1
ATOM 532 C CA . ILE A 1 70 ? -8.216 4.308 3.070 1.00 98.19 70 ILE A CA 1
ATOM 533 C C . ILE A 1 70 ? -9.674 3.950 2.759 1.00 98.19 70 ILE A C 1
ATOM 535 O O . ILE A 1 70 ? -10.313 3.269 3.558 1.00 98.19 70 ILE A O 1
ATOM 539 N N . GLY A 1 71 ? -10.183 4.297 1.572 1.00 97.88 71 GLY A N 1
ATOM 540 C CA . GLY A 1 71 ? -11.531 3.911 1.142 1.00 97.88 71 GLY A CA 1
ATOM 541 C C . GLY A 1 71 ? -11.728 2.392 1.055 1.00 97.88 71 GLY A C 1
ATOM 542 O O . GLY A 1 71 ? -12.754 1.869 1.489 1.00 97.88 71 GLY A O 1
ATOM 543 N N . SER A 1 72 ? -10.725 1.655 0.564 1.00 97.94 72 SER A N 1
ATOM 544 C CA . SER A 1 72 ? -10.760 0.188 0.541 1.00 97.94 72 SER A CA 1
ATOM 545 C C . SER A 1 72 ? -10.807 -0.411 1.947 1.00 97.94 72 SER A C 1
ATOM 547 O O . SER A 1 72 ? -11.502 -1.405 2.161 1.00 97.94 72 SER A O 1
ATOM 549 N N . VAL A 1 73 ? -10.056 0.141 2.901 1.00 96.75 73 VAL A N 1
ATOM 550 C CA . VAL A 1 73 ? -10.103 -0.301 4.301 1.00 96.75 73 VAL A CA 1
ATOM 551 C C . VAL A 1 73 ? -11.448 0.042 4.918 1.00 96.75 73 VAL A C 1
ATOM 553 O O . VAL A 1 73 ? -12.049 -0.824 5.549 1.00 96.75 73 VAL A O 1
ATOM 556 N N . ARG A 1 74 ? -11.965 1.248 4.667 1.00 95.38 74 ARG A N 1
ATOM 557 C CA . ARG A 1 74 ? -13.280 1.667 5.145 1.00 95.38 74 ARG A CA 1
ATOM 558 C C . ARG A 1 74 ? -14.375 0.696 4.711 1.00 95.38 74 ARG A C 1
ATOM 560 O O . ARG A 1 74 ? -15.108 0.195 5.554 1.00 95.38 74 ARG A O 1
ATOM 567 N N . ALA A 1 75 ? -14.406 0.338 3.429 1.00 95.69 75 ALA A N 1
ATOM 568 C CA . ALA A 1 75 ? -15.359 -0.639 2.906 1.00 95.69 75 ALA A CA 1
ATOM 569 C C . ALA A 1 75 ? -15.214 -2.032 3.553 1.00 95.69 75 ALA A C 1
ATOM 571 O O . ALA A 1 75 ? -16.204 -2.735 3.749 1.00 95.69 75 ALA A O 1
ATOM 572 N N . ARG A 1 76 ? -13.986 -2.454 3.891 1.00 95.25 76 ARG A N 1
ATOM 573 C CA . ARG A 1 76 ? -13.746 -3.722 4.600 1.00 95.25 76 ARG A CA 1
ATOM 574 C C . ARG A 1 76 ? -14.221 -3.663 6.052 1.00 95.25 76 ARG A C 1
ATOM 576 O O . ARG A 1 76 ? -14.792 -4.645 6.507 1.00 95.25 76 ARG A O 1
ATOM 583 N N . LEU A 1 77 ? -14.017 -2.544 6.747 1.00 93.75 77 LEU A N 1
ATOM 584 C CA . LEU A 1 77 ? -14.523 -2.329 8.107 1.00 93.75 77 LEU A CA 1
ATOM 585 C C . LEU A 1 77 ? -16.053 -2.298 8.139 1.00 93.75 77 LEU A C 1
ATOM 587 O O . LEU A 1 77 ? -16.650 -3.012 8.938 1.00 93.75 77 LEU A O 1
ATOM 591 N N . ASP A 1 78 ? -16.681 -1.560 7.218 1.00 92.69 78 ASP A N 1
ATOM 592 C CA . ASP A 1 78 ? -18.144 -1.495 7.102 1.00 92.69 78 ASP A CA 1
ATOM 593 C C . ASP A 1 78 ? -18.753 -2.891 6.848 1.00 92.69 78 ASP A C 1
ATOM 595 O O . ASP A 1 78 ? -19.860 -3.174 7.292 1.00 92.69 78 ASP A O 1
ATOM 599 N N . ARG A 1 79 ? -18.017 -3.801 6.192 1.00 93.62 79 ARG A N 1
ATOM 600 C CA . ARG A 1 79 ? -18.438 -5.195 5.968 1.00 93.62 79 ARG A CA 1
ATOM 601 C C . ARG A 1 79 ? -18.327 -6.095 7.208 1.00 93.62 79 ARG A C 1
ATOM 603 O O . ARG A 1 79 ? -18.935 -7.162 7.223 1.00 93.62 79 ARG A O 1
ATOM 610 N N . LEU A 1 80 ? -17.531 -5.725 8.210 1.00 89.94 80 LEU A N 1
ATOM 611 C CA . LEU A 1 80 ? -17.341 -6.528 9.425 1.00 89.94 80 LEU A CA 1
ATOM 612 C C . LEU A 1 80 ? -18.452 -6.318 10.470 1.00 89.94 80 LEU A C 1
ATOM 614 O O . LEU A 1 80 ? -18.385 -6.950 11.520 1.00 89.94 80 LEU A O 1
ATOM 618 N N . ASP A 1 81 ? -19.432 -5.442 10.206 1.00 79.06 81 ASP A N 1
ATOM 619 C CA . ASP A 1 81 ? -20.516 -5.046 11.128 1.00 79.06 81 ASP A CA 1
ATOM 620 C C . ASP A 1 81 ? -20.025 -4.574 12.521 1.00 79.06 81 ASP A C 1
ATOM 622 O O . ASP A 1 81 ? -20.775 -4.514 13.493 1.00 79.06 81 ASP A O 1
ATOM 626 N N . GLU A 1 82 ? -18.753 -4.175 12.617 1.00 80.31 82 GLU A N 1
ATOM 627 C CA . GLU A 1 82 ? -18.088 -3.692 13.828 1.00 80.31 82 GLU A CA 1
ATOM 628 C C . GLU A 1 82 ? -17.388 -2.351 13.518 1.00 80.31 82 GLU A C 1
ATOM 630 O O . GLU A 1 82 ? -16.225 -2.336 13.107 1.00 80.31 82 GLU A O 1
ATOM 635 N N . PRO A 1 83 ? -18.052 -1.198 13.724 1.00 65.06 83 PRO A N 1
ATOM 636 C CA . PRO A 1 83 ? -17.521 0.114 13.329 1.00 65.06 83 PRO A CA 1
ATOM 637 C C . PRO A 1 83 ? -16.202 0.510 14.012 1.00 65.06 83 PRO A C 1
ATOM 639 O O . PRO A 1 83 ? -15.475 1.355 13.503 1.00 65.06 83 PRO A O 1
ATOM 642 N N . SER A 1 84 ? -15.893 -0.088 15.165 1.00 70.75 84 SER A N 1
ATOM 643 C CA . SER A 1 84 ? -14.676 0.163 15.955 1.00 70.75 84 SER A CA 1
ATOM 644 C C . SER A 1 84 ? -13.693 -1.014 15.909 1.00 70.75 84 SER A C 1
ATOM 646 O O . SER A 1 84 ? -12.941 -1.239 16.857 1.00 70.75 84 SER A O 1
ATOM 648 N N . SER A 1 85 ? -13.741 -1.819 14.844 1.00 76.62 85 SER A N 1
ATOM 649 C CA . SER A 1 85 ? -12.899 -3.006 14.710 1.00 76.62 85 SER A CA 1
ATOM 650 C C . SER A 1 85 ? -11.462 -2.647 14.330 1.00 76.62 85 SER A C 1
ATOM 652 O O . SER A 1 85 ? -11.220 -2.010 13.311 1.00 76.62 85 SER A O 1
ATOM 654 N N . ASN A 1 86 ? -10.488 -3.168 15.077 1.00 87.69 86 ASN A N 1
ATOM 655 C CA . ASN A 1 86 ? -9.059 -3.071 14.742 1.00 87.69 86 ASN A CA 1
ATOM 656 C C . ASN A 1 86 ? -8.595 -4.207 13.805 1.00 87.69 86 ASN A C 1
ATOM 658 O O . ASN A 1 86 ? -7.412 -4.537 13.751 1.00 87.69 86 ASN A O 1
ATOM 662 N N . LYS A 1 87 ? -9.532 -4.862 13.104 1.00 92.94 87 LYS A N 1
ATOM 663 C CA . LYS A 1 87 ? -9.279 -6.061 12.284 1.00 92.94 87 LYS A CA 1
ATOM 664 C C . LYS A 1 87 ? -8.725 -5.759 10.887 1.00 92.94 87 LYS A C 1
ATOM 666 O O . LYS A 1 87 ? -8.274 -6.681 10.213 1.00 92.94 87 LYS A O 1
ATOM 671 N N . VAL A 1 88 ? -8.764 -4.505 10.428 1.00 95.94 88 VAL A N 1
ATOM 672 C CA . VAL A 1 88 ? -8.258 -4.107 9.103 1.00 95.94 88 VAL A CA 1
ATOM 673 C C . VAL A 1 88 ? -7.306 -2.927 9.261 1.00 95.94 88 VAL A C 1
ATOM 675 O O . VAL A 1 88 ? -7.714 -1.861 9.705 1.00 95.94 88 VAL A O 1
ATOM 678 N N . LEU A 1 89 ? -6.042 -3.114 8.881 1.00 96.69 89 LEU A N 1
ATOM 679 C CA . LEU A 1 89 ? -4.985 -2.116 9.045 1.00 96.69 89 LEU A CA 1
ATOM 680 C C . LEU A 1 89 ? -4.575 -1.521 7.685 1.00 96.69 89 LEU A C 1
ATOM 682 O O . LEU A 1 89 ? -4.068 -2.263 6.837 1.00 96.69 89 LEU A O 1
ATOM 686 N N . PRO A 1 90 ? -4.747 -0.206 7.453 1.00 97.31 90 PRO A N 1
ATOM 687 C CA . PRO A 1 90 ? -4.142 0.465 6.307 1.00 97.31 90 PRO A CA 1
ATOM 688 C C . PRO A 1 90 ? -2.642 0.691 6.546 1.00 97.31 90 PRO A C 1
ATOM 690 O O . PRO A 1 90 ? -2.238 1.168 7.603 1.00 97.31 90 PRO A O 1
ATOM 693 N N . ILE A 1 91 ? -1.817 0.410 5.534 1.00 98.19 91 ILE A N 1
ATOM 694 C CA . ILE A 1 91 ? -0.395 0.786 5.501 1.00 98.19 91 ILE A CA 1
ATOM 695 C C . ILE A 1 91 ? -0.125 1.515 4.184 1.00 98.19 91 ILE A C 1
ATOM 697 O O . ILE A 1 91 ? -0.351 0.959 3.107 1.00 98.19 91 ILE A O 1
ATOM 701 N N . THR A 1 92 ? 0.385 2.744 4.264 1.00 98.00 92 THR A N 1
ATOM 702 C CA . THR A 1 92 ? 0.808 3.548 3.110 1.00 98.00 92 THR A CA 1
ATOM 703 C C . THR A 1 92 ? 2.318 3.784 3.164 1.00 98.00 92 THR A C 1
ATOM 705 O O . THR A 1 92 ? 2.881 4.079 4.216 1.00 98.00 92 THR A O 1
ATOM 708 N N . ILE A 1 93 ? 2.998 3.601 2.028 1.00 98.25 93 ILE A N 1
ATOM 709 C CA . ILE A 1 93 ? 4.451 3.780 1.897 1.00 98.25 93 ILE A CA 1
ATOM 710 C C . ILE A 1 93 ? 4.682 4.948 0.948 1.00 98.25 93 ILE A C 1
ATOM 712 O O . ILE A 1 93 ? 4.225 4.906 -0.194 1.00 98.25 93 ILE A O 1
ATOM 716 N N . HIS A 1 94 ? 5.417 5.952 1.413 1.00 98.50 94 HIS A N 1
ATOM 717 C CA . HIS A 1 94 ? 5.578 7.217 0.705 1.00 98.50 94 HIS A CA 1
ATOM 718 C C . HIS A 1 94 ? 7.022 7.445 0.257 1.00 98.50 94 HIS A C 1
ATOM 720 O O . HIS A 1 94 ? 7.967 6.946 0.874 1.00 98.50 94 HIS A O 1
ATOM 726 N N . GLY A 1 95 ? 7.184 8.223 -0.814 1.00 98.06 95 GLY A N 1
ATOM 727 C CA . GLY A 1 95 ? 8.471 8.834 -1.146 1.00 98.06 95 GLY A CA 1
ATOM 728 C C . GLY A 1 95 ? 8.689 10.096 -0.311 1.00 98.06 95 GLY A C 1
ATOM 729 O O . GLY A 1 95 ? 7.740 10.818 -0.024 1.00 98.06 95 GLY A O 1
ATOM 730 N N . ASP A 1 96 ? 9.933 10.390 0.042 1.00 97.88 96 ASP A N 1
ATOM 731 C CA . ASP A 1 96 ? 10.337 11.563 0.827 1.00 97.88 96 ASP A CA 1
ATOM 732 C C . ASP A 1 96 ? 9.891 12.898 0.198 1.00 97.88 96 ASP A C 1
ATOM 734 O O . ASP A 1 96 ? 9.243 13.719 0.850 1.00 97.88 96 ASP A O 1
ATOM 738 N N . ALA A 1 97 ? 10.166 13.103 -1.092 1.00 98.31 97 ALA A N 1
ATOM 739 C CA . ALA A 1 97 ? 9.736 14.317 -1.790 1.00 98.31 97 ALA A CA 1
ATOM 740 C C . ALA A 1 97 ? 8.217 14.341 -2.041 1.00 98.31 97 ALA A C 1
ATOM 742 O O . ALA A 1 97 ? 7.583 15.393 -2.014 1.00 98.31 97 ALA A O 1
ATOM 743 N N . ALA A 1 98 ? 7.615 13.177 -2.288 1.00 98.25 98 ALA A N 1
ATOM 744 C CA . ALA A 1 98 ? 6.209 13.079 -2.659 1.00 98.25 98 ALA A CA 1
ATOM 745 C C . ALA A 1 98 ? 5.273 13.298 -1.459 1.00 98.25 98 ALA A C 1
ATOM 747 O O . ALA A 1 98 ? 4.289 14.024 -1.598 1.00 98.25 98 ALA A O 1
ATOM 748 N N . VAL A 1 99 ? 5.620 12.773 -0.275 1.00 98.31 99 VAL A N 1
ATOM 749 C CA . VAL A 1 99 ? 4.800 12.913 0.943 1.00 98.31 99 VAL A CA 1
ATOM 750 C C . VAL A 1 99 ? 4.627 14.371 1.371 1.00 98.31 99 VAL A C 1
ATOM 752 O O . VAL A 1 99 ? 3.597 14.745 1.922 1.00 98.31 99 VAL A O 1
ATOM 755 N N . THR A 1 100 ? 5.631 15.204 1.091 1.00 97.94 100 THR A N 1
ATOM 756 C CA . THR A 1 100 ? 5.618 16.643 1.389 1.00 97.94 100 THR A CA 1
ATOM 757 C C . THR A 1 100 ? 5.143 17.493 0.210 1.00 97.94 100 THR A C 1
ATOM 759 O O . THR A 1 100 ? 4.618 18.583 0.421 1.00 97.94 100 THR A O 1
ATOM 762 N N . GLY A 1 101 ? 5.323 17.015 -1.025 1.00 98.19 101 GLY A N 1
ATOM 763 C CA . GLY A 1 101 ? 5.058 17.780 -2.243 1.00 98.19 101 GLY A CA 1
ATOM 764 C C . GLY A 1 101 ? 3.685 17.562 -2.882 1.00 98.19 101 GLY A C 1
ATOM 765 O O . GLY A 1 101 ? 3.303 18.344 -3.751 1.00 98.19 101 GLY A O 1
ATOM 766 N N . GLN A 1 102 ? 2.942 16.516 -2.511 1.00 98.56 102 GLN A N 1
ATOM 767 C CA . GLN A 1 102 ? 1.624 16.224 -3.087 1.00 98.56 102 GLN A CA 1
ATOM 768 C C . GLN A 1 102 ? 0.499 16.555 -2.099 1.00 98.56 102 GLN A C 1
ATOM 770 O O . GLN A 1 102 ? 0.371 15.932 -1.046 1.00 98.56 102 GLN A O 1
ATOM 775 N N . GLY A 1 103 ? -0.372 17.499 -2.471 1.00 98.69 103 GLY A N 1
ATOM 776 C CA . GLY A 1 103 ? -1.463 17.986 -1.611 1.00 98.69 103 GLY A CA 1
ATOM 777 C C . GLY A 1 103 ? -2.457 16.907 -1.168 1.00 98.69 103 GLY A C 1
ATOM 778 O O . GLY A 1 103 ? -2.980 16.980 -0.058 1.00 98.69 103 GLY A O 1
ATOM 779 N N . VAL A 1 104 ? -2.636 15.849 -1.969 1.00 98.75 104 VAL A N 1
ATOM 780 C CA . VAL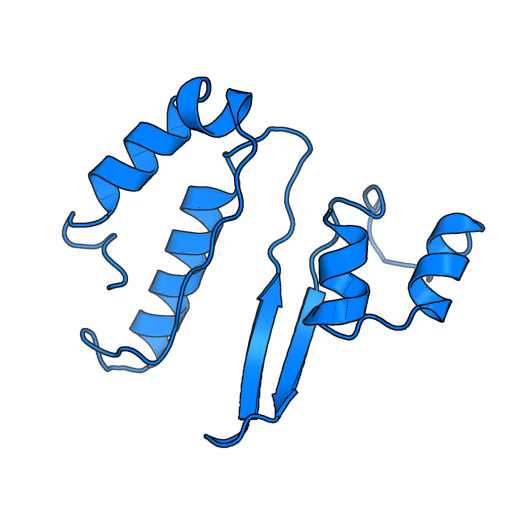 A 1 104 ? -3.521 14.719 -1.635 1.00 98.75 104 VAL A CA 1
ATOM 781 C C . VAL A 1 104 ? -3.141 14.032 -0.317 1.00 98.75 104 VAL A C 1
ATOM 783 O O . VAL A 1 104 ? -3.999 13.466 0.360 1.00 98.75 104 VAL A O 1
ATOM 786 N N . VAL A 1 105 ? -1.872 14.107 0.095 1.00 98.56 105 VAL A N 1
ATOM 787 C CA . VAL A 1 105 ? -1.429 13.586 1.394 1.00 98.56 105 VAL A CA 1
ATOM 788 C C . VAL A 1 105 ? -2.057 14.386 2.531 1.00 98.56 105 VAL A C 1
ATOM 790 O O . VAL A 1 105 ? -2.616 13.795 3.454 1.00 98.56 105 VAL A O 1
ATOM 793 N N . GLN A 1 106 ? -2.034 15.721 2.448 1.00 98.56 106 GLN A N 1
ATOM 794 C CA . GLN A 1 106 ? -2.663 16.587 3.446 1.00 98.56 106 GLN A CA 1
ATOM 795 C C . GLN A 1 106 ? -4.179 16.374 3.481 1.00 98.56 106 GLN A C 1
ATOM 797 O O . GLN A 1 106 ? -4.742 16.255 4.569 1.00 98.56 106 GLN A O 1
ATOM 802 N N . GLU A 1 107 ? -4.824 16.250 2.321 1.00 98.69 107 GLU A N 1
ATOM 803 C CA . GLU A 1 107 ? -6.260 15.965 2.235 1.00 98.69 107 GLU A CA 1
ATOM 804 C C . GLU A 1 107 ? -6.606 14.625 2.903 1.00 98.69 107 GLU A C 1
ATOM 806 O O . GLU A 1 107 ? -7.529 14.549 3.716 1.00 98.69 107 GLU A O 1
ATOM 811 N N . THR A 1 108 ? -5.821 13.578 2.626 1.00 98.50 108 THR A N 1
ATOM 812 C CA . THR A 1 108 ? -6.006 12.243 3.217 1.00 98.50 108 THR A CA 1
ATOM 813 C C . THR A 1 108 ? -5.818 12.272 4.735 1.00 98.50 108 THR A C 1
ATOM 815 O O . THR A 1 108 ? -6.629 11.705 5.468 1.00 98.50 108 THR A O 1
ATOM 818 N N . LEU A 1 109 ? -4.796 12.978 5.230 1.00 98.19 109 LEU A N 1
ATOM 819 C CA . LEU A 1 109 ? -4.561 13.145 6.667 1.00 98.19 109 LEU A CA 1
ATOM 820 C C . LEU A 1 109 ? -5.671 13.957 7.344 1.00 98.19 109 LEU A C 1
ATOM 822 O O . LEU A 1 109 ? -6.102 13.596 8.439 1.00 98.19 109 LEU A O 1
ATOM 826 N N . ASN A 1 110 ? -6.185 15.004 6.695 1.00 98.50 110 ASN A N 1
ATOM 827 C CA . ASN A 1 110 ? -7.304 15.795 7.210 1.00 98.50 110 ASN A CA 1
ATOM 828 C C . ASN A 1 110 ? -8.582 14.951 7.360 1.00 98.50 110 ASN A C 1
ATOM 830 O O . ASN A 1 110 ? -9.363 15.159 8.286 1.00 98.50 110 ASN A O 1
ATOM 834 N N . MET A 1 111 ? -8.775 13.956 6.488 1.00 97.81 111 MET A N 1
ATOM 835 C CA . MET A 1 111 ? -9.894 13.014 6.572 1.00 97.81 111 MET A CA 1
ATOM 836 C C . MET A 1 111 ? -9.713 11.917 7.633 1.00 97.81 111 MET A C 1
ATOM 838 O O . MET A 1 111 ? -10.693 11.262 7.978 1.00 97.81 111 MET A O 1
ATOM 842 N N . SER A 1 112 ? -8.512 11.724 8.191 1.00 96.44 112 SER A N 1
ATOM 843 C CA . SER A 1 112 ? -8.197 10.573 9.061 1.00 96.44 112 SER A CA 1
ATOM 844 C C . SER A 1 112 ? -9.085 10.434 10.305 1.00 96.44 112 SER A C 1
ATOM 846 O O . SER A 1 112 ? -9.281 9.318 10.780 1.00 96.44 112 SER A O 1
ATOM 848 N N . LYS A 1 113 ? -9.643 11.543 10.813 1.00 95.81 113 LYS A N 1
ATOM 849 C CA . LYS A 1 113 ? -10.592 11.584 11.945 1.00 95.81 113 LYS A CA 1
ATOM 850 C C . LYS A 1 113 ? -11.943 12.201 11.577 1.00 95.81 113 LYS A C 1
ATOM 852 O O . LYS A 1 113 ? -12.754 12.527 12.442 1.00 95.81 113 LYS A O 1
ATOM 857 N N . ALA A 1 114 ? -12.193 12.403 10.285 1.00 96.19 114 ALA A N 1
ATOM 858 C CA . ALA A 1 114 ? -13.485 12.872 9.824 1.00 96.19 114 ALA A CA 1
ATOM 859 C C . ALA A 1 114 ? -14.490 11.714 9.871 1.00 96.19 114 ALA A C 1
ATOM 861 O O . ALA A 1 114 ? -14.249 10.628 9.333 1.00 96.19 114 ALA A O 1
ATOM 862 N N . ARG A 1 115 ? -15.656 11.959 10.478 1.00 93.94 115 ARG A N 1
ATOM 863 C CA . ARG A 1 115 ? -16.754 10.986 10.505 1.00 93.94 115 ARG A CA 1
ATOM 864 C C . ARG A 1 115 ? -17.081 10.529 9.080 1.00 93.94 115 ARG A C 1
ATOM 866 O O . ARG A 1 115 ? -17.353 11.357 8.215 1.00 93.94 115 ARG A O 1
ATOM 873 N N . GLY A 1 116 ? -17.109 9.215 8.871 1.00 92.56 116 GLY A N 1
ATOM 874 C CA . GLY A 1 116 ? -17.364 8.597 7.563 1.00 92.56 116 GLY A CA 1
ATOM 875 C C . GLY A 1 116 ? -16.105 8.260 6.758 1.00 92.56 116 GLY A C 1
ATOM 876 O O . GLY A 1 116 ? -16.207 7.499 5.803 1.00 92.56 116 GLY A O 1
ATOM 877 N N . TYR A 1 117 ? -14.935 8.756 7.171 1.00 95.44 117 TYR A N 1
ATOM 878 C CA . TYR A 1 117 ? -13.650 8.501 6.507 1.00 95.44 117 TYR A CA 1
ATOM 879 C C . TYR A 1 117 ? -12.612 7.863 7.426 1.00 95.44 117 TYR A C 1
ATOM 881 O O . TYR A 1 117 ? -11.707 7.193 6.937 1.00 95.44 117 TYR A O 1
ATOM 889 N N . GLU A 1 118 ? -12.746 8.043 8.743 1.00 94.00 118 GLU A N 1
ATOM 890 C CA . GLU A 1 118 ? -11.868 7.382 9.706 1.00 94.00 118 GLU A CA 1
ATOM 891 C C . GLU A 1 118 ? -11.921 5.850 9.569 1.00 94.00 118 GLU A C 1
ATOM 893 O O . GLU A 1 118 ? -12.970 5.270 9.253 1.00 94.00 118 GLU A O 1
ATOM 898 N N . VAL A 1 119 ? -10.769 5.216 9.804 1.00 94.00 119 VAL A N 1
ATOM 899 C CA . VAL A 1 119 ? -10.540 3.763 9.692 1.00 94.00 119 VAL A CA 1
ATOM 900 C C . VAL A 1 119 ? -9.688 3.213 10.849 1.00 94.00 119 VAL A C 1
ATOM 902 O O . VAL A 1 119 ? -9.059 2.166 10.710 1.00 94.00 119 VAL A O 1
ATOM 905 N N . GLY A 1 120 ? -9.629 3.943 11.970 1.00 88.19 120 GLY A N 1
ATOM 906 C CA . GLY A 1 120 ? -8.724 3.689 13.101 1.00 88.19 120 GLY A CA 1
ATOM 907 C C . GLY A 1 120 ? -8.106 4.965 13.652 1.00 88.19 120 GLY A C 1
ATOM 908 O O . GLY A 1 120 ? -7.441 5.707 12.897 1.00 88.19 120 GLY A O 1
#

Radius of gyration: 16.25 Å; chains: 1; bounding box: 32×35×38 Å